Protein AF-A0A2I0I9Z8-F1 (afdb_monomer_lite)

InterPro domains:
  IPR018962 Domain of unknown function DUF1995 [PF09353] (82-166)
  IPR044687 Protein LOW PSII ACCUMULATION 3 [PTHR34051] (27-173)

Radius of gyration: 30.73 Å; chains: 1; bounding box: 85×73×52 Å

pLDDT: mean 70.62, std 19.14, range [36.59, 93.31]

Sequence (174 aa):
MSLMAAASSRAFTRPSLHLLHPPSAASAFPSSLPIPRSSPAAKSSLSRTRIRICCASSKERSPQTKTTPPGDPRSGVALYKPKSYEVLVADAANSLAYALADGKTRLEIEFPPLPSNISSYKGSSDEFIDANIQLSLAVVRKLQEKRETRACIVFPDKPEKRRASELFKAALDS

Foldseek 3Di:
DDDDDDDDDDDDDDDDDDDDDDDDDDDDDDDDDDDDDDDDPPPPPPPVPPPPPDLDDDDDDDDDPDDDPDDDLQVDDNDDDDPDLVSLLLSLLVNVVVCVVVVHPDDDDDDDPDPDPDPDPPPCPVVVLQVVLVSVLSNVVSNCVVPVDDDDDDDPDDVSVVVCCVVVVVSRVD

Secondary structure (DSSP, 8-state):
--------------------------PPP----------------------------PPP------------GGG--SS---SSHHHHHHHHHHHHHHHHHTT------PPPPP------TTT-HHHHHHHHHHHHHHHHHHHHHHS--------SSHHHHHHHHHHSHHHH--

Organism: Punica granatum (NCBI:txid22663)

Structure (mmCIF, N/CA/C/O backbone):
data_AF-A0A2I0I9Z8-F1
#
_entry.id   AF-A0A2I0I9Z8-F1
#
loop_
_atom_site.group_PDB
_atom_site.id
_atom_site.type_symbol
_atom_site.label_atom_id
_atom_site.label_alt_id
_atom_site.label_comp_id
_atom_site.label_asym_id
_atom_site.label_entity_id
_atom_site.label_seq_id
_atom_site.pdbx_PDB_ins_code
_atom_site.Cartn_x
_atom_site.Cartn_y
_atom_site.Cartn_z
_atom_site.occupancy
_atom_site.B_iso_or_equiv
_atom_site.auth_seq_id
_atom_site.auth_comp_id
_atom_site.auth_asym_id
_atom_site.auth_atom_id
_atom_site.pdbx_PDB_model_num
ATOM 1 N N . MET A 1 1 ? 51.591 25.338 -7.717 1.00 44.31 1 MET A N 1
ATOM 2 C CA . MET A 1 1 ? 50.981 24.033 -8.044 1.00 44.31 1 MET A CA 1
ATOM 3 C C . MET A 1 1 ? 52.119 23.093 -8.390 1.00 44.31 1 MET A C 1
ATOM 5 O O . MET A 1 1 ? 52.774 23.307 -9.397 1.00 44.31 1 MET A O 1
ATOM 9 N N . SER A 1 2 ? 52.453 22.176 -7.488 1.00 39.53 2 SER A N 1
ATOM 10 C CA . SER A 1 2 ? 53.592 21.268 -7.626 1.00 39.53 2 SER A CA 1
ATOM 11 C C . SER A 1 2 ? 53.183 19.925 -7.043 1.00 39.53 2 SER A C 1
ATOM 13 O O . SER A 1 2 ? 52.795 19.895 -5.878 1.00 39.53 2 SER A O 1
ATOM 15 N N . LEU A 1 3 ? 53.211 18.870 -7.859 1.00 36.72 3 LEU A N 1
ATOM 16 C CA . LEU A 1 3 ? 53.634 17.518 -7.479 1.00 36.72 3 LEU A CA 1
ATOM 17 C C . LEU A 1 3 ? 53.553 16.590 -8.698 1.00 36.72 3 LEU A C 1
ATOM 19 O O . LEU A 1 3 ? 52.484 16.177 -9.138 1.00 36.72 3 LEU A O 1
ATOM 23 N N . MET A 1 4 ? 54.736 16.290 -9.230 1.00 41.84 4 MET A N 1
ATOM 24 C CA . MET A 1 4 ? 55.045 15.068 -9.965 1.00 41.84 4 MET A CA 1
ATOM 25 C C . MET A 1 4 ? 55.043 13.880 -8.996 1.00 41.84 4 MET A C 1
ATOM 27 O O . MET A 1 4 ? 55.602 13.995 -7.907 1.00 41.84 4 MET A O 1
ATOM 31 N N . ALA A 1 5 ? 54.534 12.725 -9.422 1.00 38.47 5 ALA A N 1
ATOM 32 C CA . ALA A 1 5 ? 55.011 11.434 -8.929 1.00 38.47 5 ALA A CA 1
ATOM 33 C C . ALA A 1 5 ? 54.793 10.349 -9.991 1.00 38.47 5 ALA A C 1
ATOM 35 O O . ALA A 1 5 ? 53.702 10.191 -10.538 1.00 38.47 5 ALA A O 1
ATOM 36 N N . ALA A 1 6 ? 55.875 9.633 -10.279 1.00 39.62 6 ALA A N 1
ATOM 37 C CA . ALA A 1 6 ? 55.991 8.582 -11.271 1.00 39.62 6 ALA A CA 1
ATOM 38 C C . ALA A 1 6 ? 56.006 7.181 -10.627 1.00 39.62 6 ALA A C 1
ATOM 40 O O . ALA A 1 6 ? 56.416 7.019 -9.484 1.00 39.62 6 ALA A O 1
ATOM 41 N N . ALA A 1 7 ? 55.630 6.202 -11.456 1.00 39.75 7 ALA A N 1
ATOM 42 C CA . ALA A 1 7 ? 56.164 4.840 -11.598 1.00 39.75 7 ALA A CA 1
ATOM 43 C C . ALA A 1 7 ? 56.111 3.791 -10.451 1.00 39.75 7 ALA A C 1
ATOM 45 O O . ALA A 1 7 ? 56.804 3.869 -9.448 1.00 39.75 7 ALA A O 1
ATOM 46 N N . SER A 1 8 ? 55.424 2.688 -10.793 1.00 43.66 8 SER A N 1
ATOM 47 C CA . SER A 1 8 ? 55.914 1.290 -10.850 1.00 43.66 8 SER A CA 1
ATOM 48 C C . SER A 1 8 ? 56.331 0.540 -9.573 1.00 43.66 8 SER A C 1
ATOM 50 O O . SER A 1 8 ? 57.394 0.779 -9.014 1.00 43.66 8 SER A O 1
ATOM 52 N N . SER A 1 9 ? 55.638 -0.568 -9.269 1.00 49.22 9 SER A N 1
ATOM 53 C CA . SER A 1 9 ? 56.111 -1.934 -9.604 1.00 49.22 9 SER A CA 1
ATOM 54 C C . SER A 1 9 ? 55.194 -3.019 -9.026 1.00 49.22 9 SER A C 1
ATOM 56 O O . SER A 1 9 ? 54.779 -2.969 -7.872 1.00 49.22 9 SER A O 1
ATOM 58 N N . ARG A 1 10 ? 54.899 -4.030 -9.851 1.00 52.06 10 ARG A N 1
ATOM 59 C CA . ARG A 1 10 ? 54.307 -5.310 -9.440 1.00 52.06 10 ARG A CA 1
ATOM 60 C C . ARG A 1 10 ? 55.378 -6.167 -8.765 1.00 52.06 10 ARG A C 1
ATOM 62 O O . ARG A 1 10 ? 56.462 -6.311 -9.319 1.00 52.06 10 ARG A O 1
ATOM 69 N N . ALA A 1 11 ? 55.027 -6.833 -7.670 1.00 54.03 11 ALA A N 1
ATOM 70 C CA . ALA A 1 11 ? 55.750 -8.006 -7.193 1.00 54.03 11 ALA A CA 1
ATOM 71 C C . ALA A 1 11 ? 54.749 -9.094 -6.783 1.00 54.03 11 ALA A C 1
ATOM 73 O O . ALA A 1 11 ? 53.878 -8.889 -5.942 1.00 54.03 11 ALA A O 1
ATOM 74 N N . PHE A 1 12 ? 54.872 -10.233 -7.458 1.00 48.53 12 PHE A N 1
ATOM 75 C CA . PHE A 1 12 ? 54.209 -11.500 -7.182 1.00 48.53 12 PHE A CA 1
ATOM 76 C C . PHE A 1 12 ? 55.061 -12.251 -6.153 1.00 48.53 12 PHE A C 1
ATOM 78 O O . PHE A 1 12 ? 56.245 -12.474 -6.404 1.00 48.53 12 PHE A O 1
ATOM 85 N N . THR A 1 13 ? 54.472 -12.715 -5.054 1.00 54.47 13 THR A N 1
ATOM 86 C CA . THR A 1 13 ? 55.106 -13.698 -4.164 1.00 54.47 13 THR A CA 1
ATOM 87 C C . THR A 1 13 ? 54.087 -14.756 -3.745 1.00 54.47 13 THR A C 1
ATOM 89 O O . THR A 1 13 ? 52.955 -14.459 -3.372 1.00 54.47 13 THR A O 1
ATOM 92 N N . ARG A 1 14 ? 54.495 -16.017 -3.920 1.00 56.91 14 ARG A N 1
ATOM 93 C CA . ARG A 1 14 ? 53.731 -17.259 -3.726 1.00 56.91 14 ARG A CA 1
ATOM 94 C C . ARG A 1 14 ? 53.367 -17.525 -2.254 1.00 56.91 14 ARG A C 1
ATOM 96 O O . ARG A 1 14 ? 54.092 -17.073 -1.371 1.00 56.91 14 ARG A O 1
ATOM 103 N N . PRO A 1 15 ? 52.339 -18.357 -1.991 1.00 53.94 15 PRO A N 1
ATOM 104 C CA . PRO A 1 15 ? 52.052 -18.882 -0.661 1.00 53.94 15 PRO A CA 1
ATOM 105 C C . PRO A 1 15 ? 52.946 -20.094 -0.346 1.00 53.94 15 PRO A C 1
ATOM 107 O O . PRO A 1 15 ? 53.188 -20.932 -1.217 1.00 53.94 15 PRO A O 1
ATOM 110 N N . SER A 1 16 ? 53.410 -20.199 0.903 1.00 53.31 16 SER A N 1
ATOM 111 C CA . SER A 1 16 ? 54.112 -21.375 1.429 1.00 53.31 16 SER A CA 1
ATOM 112 C C . SER A 1 16 ? 53.308 -22.017 2.560 1.00 53.31 16 SER A C 1
ATOM 114 O O . SER A 1 16 ? 52.751 -21.331 3.414 1.00 53.31 16 SER A O 1
ATOM 116 N N . LEU A 1 17 ? 53.233 -23.344 2.493 1.00 53.72 17 LEU A N 1
ATOM 117 C CA . LEU A 1 17 ? 52.430 -24.267 3.290 1.00 53.72 17 LEU A CA 1
ATOM 118 C C . LEU A 1 17 ? 52.980 -24.433 4.707 1.00 53.72 17 LEU A C 1
ATOM 120 O O . LEU A 1 17 ? 54.166 -24.707 4.841 1.00 53.72 17 LEU A O 1
ATOM 124 N N . HIS A 1 18 ? 52.111 -24.452 5.722 1.00 52.91 18 HIS A N 1
ATOM 125 C CA . HIS A 1 18 ? 52.374 -25.205 6.951 1.00 52.91 18 HIS A CA 1
ATOM 126 C C . HIS A 1 18 ? 51.102 -25.879 7.486 1.00 52.91 18 HIS A C 1
ATOM 128 O O . HIS A 1 18 ? 50.138 -25.234 7.893 1.00 52.91 18 HIS A O 1
ATOM 134 N N . LEU A 1 19 ? 51.158 -27.215 7.438 1.00 50.28 19 LEU A N 1
ATOM 135 C CA . LEU A 1 19 ? 50.423 -28.199 8.233 1.00 50.28 19 LEU A CA 1
ATOM 136 C C . LEU A 1 19 ? 50.293 -27.771 9.696 1.00 50.28 19 LEU A C 1
ATOM 138 O O . LEU A 1 19 ? 51.317 -27.473 10.297 1.00 50.28 19 LEU A O 1
ATOM 142 N N . LEU A 1 20 ? 49.105 -27.936 10.284 1.00 47.22 20 LEU A N 1
ATOM 143 C CA . LEU A 1 20 ? 48.929 -28.316 11.690 1.00 47.22 20 LEU A CA 1
A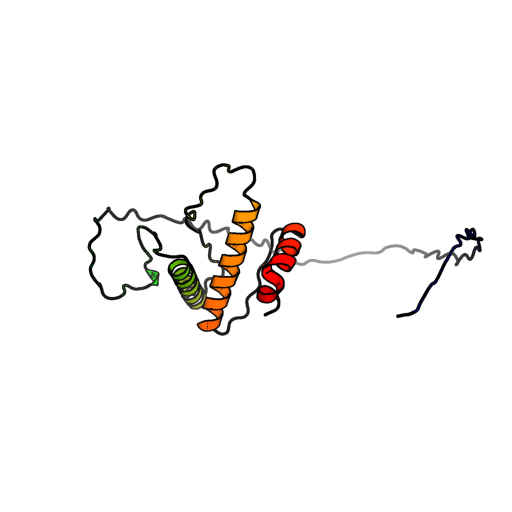TOM 144 C C . LEU A 1 20 ? 47.571 -29.030 11.846 1.00 47.22 20 LEU A C 1
ATOM 146 O O . LEU A 1 20 ? 46.508 -28.438 11.672 1.00 47.22 20 LEU A O 1
ATOM 150 N N . HIS A 1 21 ? 47.634 -30.331 12.131 1.00 58.34 21 HIS A N 1
ATOM 151 C CA . HIS A 1 21 ? 46.505 -31.169 12.540 1.00 58.34 21 HIS A CA 1
ATOM 152 C C . HIS A 1 21 ? 46.037 -30.800 13.957 1.00 58.34 21 HIS A C 1
ATOM 154 O O . HIS A 1 21 ? 46.881 -30.524 14.811 1.00 58.34 21 HIS A O 1
ATOM 160 N N . PRO A 1 22 ? 44.739 -30.950 14.261 1.00 62.91 22 PRO A N 1
ATOM 161 C CA . PRO A 1 22 ? 44.297 -31.314 15.601 1.00 62.91 22 PRO A CA 1
ATOM 162 C C . PRO A 1 22 ? 43.649 -32.718 15.645 1.00 62.91 22 PRO A C 1
ATOM 164 O O . PRO A 1 22 ? 43.227 -33.243 14.612 1.00 62.91 22 PRO A O 1
ATOM 167 N N . PRO A 1 23 ? 43.625 -33.358 16.831 1.00 54.62 23 PRO A N 1
ATOM 168 C CA . PRO A 1 23 ? 43.476 -34.800 16.970 1.00 54.62 23 PRO A CA 1
ATOM 169 C C . PRO A 1 23 ? 42.025 -35.296 17.029 1.00 54.62 23 PRO A C 1
ATOM 171 O O . PRO A 1 23 ? 41.094 -34.600 17.424 1.00 54.62 23 PRO A O 1
ATOM 174 N N . SER A 1 24 ? 41.925 -36.572 16.662 1.00 48.84 24 SER A N 1
ATOM 175 C CA . SER A 1 24 ? 40.860 -37.555 16.862 1.00 48.84 24 SER A CA 1
ATOM 176 C C . SER A 1 24 ? 39.927 -37.318 18.061 1.00 48.84 24 SER A C 1
ATOM 178 O O . SER A 1 24 ? 40.370 -37.289 19.209 1.00 48.84 24 SER A O 1
ATOM 180 N N . ALA A 1 25 ? 38.620 -37.272 17.793 1.00 52.97 25 ALA A N 1
ATOM 181 C CA . ALA A 1 25 ? 37.568 -37.458 18.787 1.00 52.97 25 ALA A CA 1
ATOM 182 C C . ALA A 1 25 ? 36.793 -38.739 18.441 1.00 52.97 25 ALA A C 1
ATOM 184 O O . ALA A 1 25 ? 35.886 -38.729 17.611 1.00 52.97 25 ALA A O 1
ATOM 185 N N . ALA A 1 26 ? 37.171 -39.858 19.059 1.00 52.69 26 ALA A N 1
ATOM 186 C CA . ALA A 1 26 ? 36.361 -41.069 19.065 1.00 52.69 26 ALA A CA 1
ATOM 187 C C . ALA A 1 26 ? 35.359 -40.963 20.224 1.00 52.69 26 ALA A C 1
ATOM 189 O O . ALA A 1 26 ? 35.754 -41.053 21.386 1.00 52.69 26 ALA A O 1
ATOM 190 N N . SER A 1 27 ? 34.074 -40.736 19.930 1.00 53.16 27 SER A N 1
ATOM 191 C CA . SER A 1 27 ? 33.024 -40.876 20.940 1.00 53.16 27 SER A CA 1
ATOM 192 C C . SER A 1 27 ? 32.581 -42.337 21.010 1.00 53.16 27 SER A C 1
ATOM 194 O O . SER A 1 27 ? 32.194 -42.960 20.020 1.00 53.16 27 SER A O 1
ATOM 196 N N . ALA A 1 28 ? 32.701 -42.900 22.208 1.00 50.50 28 ALA A N 1
ATOM 197 C CA . ALA A 1 28 ? 32.197 -44.214 22.550 1.00 50.50 28 ALA A CA 1
ATOM 198 C C . ALA A 1 28 ? 30.671 -44.156 22.709 1.00 50.50 28 ALA A C 1
ATOM 200 O O . ALA A 1 28 ? 30.146 -43.317 23.441 1.00 50.50 28 ALA A O 1
ATOM 201 N N . PHE A 1 29 ? 29.966 -45.071 22.050 1.00 57.66 29 PHE A N 1
ATOM 202 C CA . PHE A 1 29 ? 28.564 -45.370 22.332 1.00 57.66 29 PHE A CA 1
ATOM 203 C C . PHE A 1 29 ? 28.475 -46.482 23.381 1.00 57.66 29 PHE A C 1
ATOM 205 O O . PHE A 1 29 ? 29.163 -47.495 23.244 1.00 57.66 29 PHE A O 1
ATOM 212 N N . PRO A 1 30 ? 27.548 -46.363 24.343 1.00 56.12 30 PRO A N 1
ATOM 213 C CA . PRO A 1 30 ? 26.854 -47.543 24.833 1.00 56.12 30 PRO A CA 1
ATOM 214 C C . PRO A 1 30 ? 25.324 -47.403 24.730 1.00 56.12 30 PRO A C 1
ATOM 216 O O . PRO A 1 30 ? 24.715 -46.470 25.244 1.00 56.12 30 PRO A O 1
ATOM 219 N N . SER A 1 31 ? 24.744 -48.375 24.022 1.00 47.66 31 SER A N 1
ATOM 220 C CA . SER A 1 31 ? 23.520 -49.136 24.334 1.00 47.66 31 SER A CA 1
ATOM 221 C C . SER A 1 31 ? 22.375 -48.483 25.138 1.00 47.66 31 SER A C 1
ATOM 223 O O . SER A 1 31 ? 22.453 -48.317 26.350 1.00 47.66 31 SER A O 1
ATOM 225 N N . SER A 1 32 ? 21.265 -48.264 24.418 1.00 56.03 32 SER A N 1
ATOM 226 C CA . SER A 1 32 ? 19.864 -48.653 24.704 1.00 56.03 32 SER A CA 1
ATOM 227 C C . SER A 1 32 ? 19.430 -49.034 26.129 1.00 56.03 32 SER A C 1
ATOM 229 O O . SER A 1 32 ? 20.007 -49.950 26.699 1.00 56.03 32 SER A O 1
ATOM 231 N N . LEU A 1 33 ? 18.278 -48.497 26.568 1.00 59.75 33 LEU A N 1
ATOM 232 C CA . LEU A 1 33 ? 17.046 -49.206 27.005 1.00 59.75 33 LEU A CA 1
ATOM 233 C C . LEU A 1 33 ? 15.883 -48.174 27.205 1.00 59.75 33 LEU A C 1
ATOM 235 O O . LEU A 1 33 ? 16.158 -46.974 27.196 1.00 59.75 33 LEU A O 1
ATOM 239 N N . PRO A 1 34 ? 14.589 -48.581 27.278 1.00 58.50 34 PRO A N 1
ATOM 240 C CA . PRO A 1 34 ? 13.477 -47.813 26.690 1.00 58.50 34 PRO A CA 1
ATOM 241 C C . PRO A 1 34 ? 12.296 -47.452 27.641 1.00 58.50 34 PRO A C 1
ATOM 243 O O . PRO A 1 34 ? 12.231 -47.932 28.769 1.00 58.50 34 PRO A O 1
ATOM 246 N N . ILE A 1 35 ? 11.290 -46.738 27.075 1.00 49.50 35 ILE A N 1
ATOM 247 C CA . ILE A 1 35 ? 9.852 -46.612 27.491 1.00 49.50 35 ILE A CA 1
ATOM 248 C C . ILE A 1 35 ? 9.577 -45.603 28.655 1.00 49.50 35 ILE A C 1
ATOM 250 O O . ILE A 1 35 ? 10.485 -45.410 29.455 1.00 49.50 35 ILE A O 1
ATOM 254 N N . PRO A 1 36 ? 8.373 -44.984 28.875 1.00 53.75 36 PRO A N 1
ATOM 255 C CA . PRO A 1 36 ? 7.125 -44.816 28.088 1.00 53.75 36 PRO A CA 1
ATOM 256 C C . PRO A 1 36 ? 6.547 -43.365 27.979 1.00 53.75 36 PRO A C 1
ATOM 258 O O . PRO A 1 36 ? 6.918 -42.457 28.710 1.00 53.75 36 PRO A O 1
ATOM 261 N N . ARG A 1 37 ? 5.437 -43.279 27.216 1.00 45.78 37 ARG A N 1
ATOM 262 C CA . ARG A 1 37 ? 4.161 -42.568 27.519 1.00 45.78 37 ARG A CA 1
ATOM 263 C C . ARG A 1 37 ? 3.936 -41.121 27.037 1.00 45.78 37 ARG A C 1
ATOM 265 O O . ARG A 1 37 ? 4.307 -40.143 27.665 1.00 45.78 37 ARG A O 1
ATOM 272 N N . SER A 1 38 ? 3.111 -41.073 25.983 1.00 51.84 38 SER A N 1
ATOM 273 C CA . SER A 1 38 ? 1.826 -40.356 25.874 1.00 51.84 38 SER A CA 1
ATOM 274 C C . SER A 1 38 ? 1.770 -38.853 26.151 1.00 51.84 38 SER A C 1
ATOM 276 O O . SER A 1 38 ? 1.845 -38.434 27.302 1.00 51.84 38 SER A O 1
ATOM 278 N N . SER A 1 39 ? 1.402 -38.088 25.116 1.00 61.69 39 SER A N 1
ATOM 279 C CA . SER A 1 39 ? 0.399 -37.006 25.168 1.00 61.69 39 SER A CA 1
ATOM 280 C C . SER A 1 39 ? 0.054 -36.518 23.748 1.00 61.69 39 SER A C 1
ATOM 282 O O . SER A 1 39 ? 0.774 -36.842 22.806 1.00 61.69 39 SER A O 1
ATOM 284 N N . PRO A 1 40 ? -1.113 -35.878 23.555 1.00 50.19 40 PRO A N 1
ATOM 285 C CA . PRO A 1 40 ? -2.001 -36.164 22.438 1.00 50.19 40 PRO A CA 1
ATOM 286 C C . PRO A 1 40 ? -1.720 -35.332 21.188 1.00 50.19 40 PRO A C 1
ATOM 288 O O . PRO A 1 40 ? -1.315 -34.174 21.248 1.00 50.19 40 PRO A O 1
ATOM 291 N N . ALA A 1 41 ? -2.044 -35.923 20.038 1.00 53.50 41 ALA A N 1
ATOM 292 C CA . ALA A 1 41 ? -2.171 -35.218 18.775 1.00 53.50 41 ALA A CA 1
ATOM 293 C C . ALA A 1 41 ? -3.343 -34.227 18.858 1.00 53.50 41 ALA A C 1
ATOM 295 O O . ALA A 1 41 ? -4.506 -34.593 18.676 1.00 53.50 41 ALA A O 1
ATOM 296 N N . ALA A 1 42 ? -3.032 -32.959 19.123 1.00 53.84 42 ALA A N 1
ATOM 297 C CA . ALA A 1 42 ? -3.954 -31.864 18.882 1.00 53.84 42 ALA A CA 1
ATOM 298 C C . ALA A 1 42 ? -4.169 -31.752 17.367 1.00 53.84 42 ALA A C 1
ATOM 300 O O . ALA A 1 42 ? -3.345 -31.208 16.634 1.00 53.84 42 ALA A O 1
ATOM 301 N N . LYS A 1 43 ? -5.284 -32.299 16.879 1.00 52.00 43 LYS A N 1
ATOM 302 C CA . LYS A 1 43 ? -5.788 -31.998 15.541 1.00 52.00 43 LYS A CA 1
ATOM 303 C C . LYS A 1 43 ? -6.298 -30.560 15.570 1.00 52.00 43 LYS A C 1
ATOM 305 O O . LYS A 1 43 ? -7.459 -30.322 15.891 1.00 52.00 43 LYS A O 1
ATOM 310 N N . SER A 1 44 ? -5.439 -29.594 15.256 1.00 53.59 44 SER A N 1
ATOM 311 C CA . SER A 1 44 ? -5.890 -28.252 14.900 1.00 53.59 44 SER A CA 1
ATOM 312 C C . SER A 1 44 ? -6.588 -28.340 13.544 1.00 53.59 44 SER A C 1
ATOM 314 O O . SER A 1 44 ? -6.005 -28.187 12.474 1.00 53.59 44 SER A O 1
ATOM 316 N N . SER A 1 45 ? -7.881 -28.652 13.595 1.00 57.09 45 SER A N 1
ATOM 317 C CA . SER A 1 45 ? -8.801 -28.424 12.490 1.00 57.09 45 SER A CA 1
ATOM 318 C C . SER A 1 45 ? -8.829 -26.920 12.226 1.00 57.09 45 SER A C 1
ATOM 320 O O . SER A 1 45 ? -9.609 -26.184 12.827 1.00 57.09 45 SER A O 1
ATOM 322 N N . LEU A 1 46 ? -7.954 -26.456 11.334 1.00 56.47 46 LEU A N 1
ATOM 323 C CA . LEU A 1 46 ? -8.061 -25.155 10.689 1.00 56.47 46 LEU A CA 1
ATOM 324 C C . LEU A 1 46 ? -9.322 -25.186 9.824 1.00 56.47 46 LEU A C 1
ATOM 326 O O . LEU A 1 46 ? -9.283 -25.483 8.630 1.00 56.47 46 LEU A O 1
ATOM 330 N N . SER A 1 47 ? -10.464 -24.901 10.447 1.00 55.69 47 SER A N 1
ATOM 331 C CA . SER A 1 47 ? -11.693 -24.554 9.752 1.00 55.69 47 SER A CA 1
ATOM 332 C C . SER A 1 47 ? -11.414 -23.268 8.984 1.00 55.69 47 SER A C 1
ATOM 334 O O . SER A 1 47 ? -11.486 -22.162 9.517 1.00 55.69 47 SER A O 1
ATOM 336 N N . ARG A 1 48 ? -11.001 -23.432 7.727 1.00 54.28 48 ARG A N 1
ATOM 337 C CA . ARG A 1 48 ? -10.786 -22.356 6.768 1.00 54.28 48 ARG A CA 1
ATOM 338 C C . ARG A 1 48 ? -12.159 -21.796 6.421 1.00 54.28 48 ARG A C 1
ATOM 340 O O . ARG A 1 48 ? -12.770 -22.208 5.437 1.00 54.28 48 ARG A O 1
ATOM 347 N N . THR A 1 49 ? -12.676 -20.908 7.264 1.00 52.81 49 THR A N 1
ATOM 348 C CA . THR A 1 49 ? -13.916 -20.188 6.992 1.00 52.81 49 THR A CA 1
ATOM 349 C C . THR A 1 49 ? -13.670 -19.374 5.732 1.00 52.81 49 THR A C 1
ATOM 351 O O . THR A 1 49 ? -12.951 -18.377 5.731 1.00 52.81 49 THR A O 1
ATOM 354 N N . ARG A 1 50 ? -14.180 -19.881 4.611 1.00 52.50 50 ARG A N 1
ATOM 355 C CA . ARG A 1 50 ? -14.097 -19.239 3.307 1.00 52.50 50 ARG A CA 1
ATOM 356 C C . ARG A 1 50 ? -14.992 -18.009 3.396 1.00 52.50 50 ARG A C 1
ATOM 358 O O . ARG A 1 50 ? -16.202 -18.126 3.227 1.00 52.50 50 ARG A O 1
ATOM 365 N N . ILE A 1 51 ? -14.413 -16.859 3.741 1.00 54.47 51 ILE A N 1
ATOM 366 C CA . ILE A 1 51 ? -15.117 -15.577 3.711 1.00 54.47 51 ILE A CA 1
ATOM 367 C C . ILE A 1 51 ? -15.546 -15.375 2.257 1.00 54.47 51 ILE A C 1
ATOM 369 O O . ILE A 1 51 ? -14.724 -15.102 1.386 1.00 54.47 51 ILE A O 1
ATOM 373 N N . ARG A 1 52 ? -16.829 -15.616 1.970 1.00 47.34 52 ARG A N 1
ATOM 374 C CA . ARG A 1 52 ? -17.422 -15.266 0.684 1.00 47.34 52 ARG A CA 1
ATOM 375 C C . ARG A 1 52 ? -17.653 -13.764 0.709 1.00 47.34 52 ARG A C 1
ATOM 377 O O . ARG A 1 52 ? -18.551 -13.289 1.396 1.00 47.34 52 ARG A O 1
ATOM 384 N N . ILE A 1 53 ? -16.822 -13.035 -0.023 1.00 53.28 53 ILE A N 1
ATOM 385 C CA . ILE A 1 53 ? -17.085 -11.638 -0.348 1.00 53.28 53 ILE A CA 1
ATOM 386 C C . ILE A 1 53 ? -18.231 -11.658 -1.363 1.00 53.28 53 ILE A C 1
ATOM 388 O O . ILE A 1 53 ? -18.045 -12.052 -2.512 1.00 53.28 53 ILE A O 1
ATOM 392 N N . CYS A 1 54 ? -19.439 -11.324 -0.915 1.00 43.09 54 CYS A N 1
ATOM 393 C CA . CYS A 1 54 ? -20.591 -11.160 -1.791 1.00 43.09 54 CYS A CA 1
ATOM 394 C C . CYS A 1 54 ? -20.722 -9.676 -2.138 1.00 43.09 54 CYS A C 1
ATOM 396 O O . CYS A 1 54 ? -21.060 -8.865 -1.278 1.00 43.09 54 CYS A O 1
ATOM 398 N N . CYS A 1 55 ? -20.473 -9.324 -3.399 1.00 36.59 55 CYS A N 1
ATOM 399 C CA . CYS A 1 55 ? -20.790 -8.003 -3.925 1.00 36.59 55 CYS A CA 1
ATOM 400 C C . CYS A 1 55 ? -22.315 -7.874 -4.027 1.00 36.59 55 CYS A C 1
ATOM 402 O O . CYS A 1 55 ? -22.945 -8.514 -4.870 1.00 36.59 55 CYS A O 1
ATOM 404 N N . ALA A 1 56 ? -22.922 -7.070 -3.155 1.00 49.06 56 ALA A N 1
ATOM 405 C CA . ALA A 1 56 ? -24.315 -6.683 -3.314 1.00 49.06 56 ALA A CA 1
ATOM 406 C C . ALA A 1 56 ? -24.422 -5.757 -4.535 1.00 49.06 56 ALA A C 1
ATOM 408 O O . ALA A 1 56 ? -23.858 -4.665 -4.542 1.00 49.06 56 ALA A O 1
ATOM 409 N N . SER A 1 57 ? -25.124 -6.206 -5.577 1.00 41.19 57 SER A N 1
ATOM 410 C CA . SER A 1 57 ? -25.469 -5.368 -6.726 1.00 41.19 57 SER A CA 1
ATOM 411 C C . SER A 1 57 ? -26.427 -4.270 -6.262 1.00 41.19 57 SER A C 1
ATOM 413 O O . SER A 1 57 ? -27.608 -4.517 -6.017 1.00 41.19 57 SER A O 1
ATOM 415 N N . SER A 1 58 ? -25.917 -3.053 -6.101 1.00 47.91 58 SER A N 1
ATOM 416 C CA . SER A 1 58 ? -26.741 -1.858 -5.975 1.00 47.91 58 SER A CA 1
ATOM 417 C C . SER A 1 58 ? -26.975 -1.281 -7.372 1.00 47.91 58 SER A C 1
ATOM 419 O O . SER A 1 58 ? -26.039 -0.995 -8.114 1.00 47.91 58 SER A O 1
ATOM 421 N N . LYS A 1 59 ? -28.258 -1.172 -7.745 1.00 44.44 59 LYS A N 1
ATOM 422 C CA . LYS A 1 59 ? -28.737 -0.565 -8.996 1.00 44.44 59 LYS A CA 1
ATOM 423 C C . LYS A 1 59 ? -28.050 0.782 -9.243 1.00 44.44 59 LYS A C 1
ATOM 425 O O . LYS A 1 59 ? -28.050 1.637 -8.357 1.00 44.44 59 LYS A O 1
ATOM 430 N N . GLU A 1 60 ? -27.529 0.966 -10.457 1.00 45.12 60 GLU A N 1
ATOM 431 C CA . GLU A 1 60 ? -26.977 2.233 -10.939 1.00 45.12 60 GLU A CA 1
ATOM 432 C C . GLU A 1 60 ? -27.955 3.386 -10.690 1.00 45.12 60 GLU A C 1
ATOM 434 O O . GLU A 1 60 ? -29.093 3.381 -11.167 1.00 45.12 60 GLU A O 1
ATOM 439 N N . ARG A 1 61 ? -27.491 4.410 -9.970 1.00 42.22 61 ARG A N 1
ATOM 440 C CA . ARG A 1 61 ? -28.107 5.734 -9.980 1.00 42.22 61 ARG A CA 1
ATOM 441 C C . ARG A 1 61 ? -27.066 6.727 -10.478 1.00 42.22 61 ARG A C 1
ATOM 443 O O . ARG A 1 61 ? -25.988 6.854 -9.905 1.00 42.22 61 ARG A O 1
ATOM 450 N N . SER A 1 62 ? -27.412 7.386 -11.577 1.00 39.16 62 SER A N 1
ATOM 451 C CA . SER A 1 62 ? -26.663 8.443 -12.259 1.00 39.16 62 SER A CA 1
ATOM 452 C C . SER A 1 62 ? -26.165 9.550 -11.309 1.00 39.16 62 SER A C 1
ATOM 454 O O . SER A 1 62 ? -26.811 9.814 -10.290 1.00 39.16 62 SER A O 1
ATOM 456 N N . PRO A 1 63 ? -25.064 10.246 -11.651 1.00 45.22 63 PRO A N 1
ATOM 457 C CA . PRO A 1 63 ? -24.329 11.095 -10.723 1.00 45.22 63 PRO A CA 1
ATOM 458 C C . PRO A 1 63 ? -25.092 12.388 -10.425 1.00 45.22 63 PRO A C 1
ATOM 460 O O . PRO A 1 63 ? -25.232 13.254 -11.284 1.00 45.22 63 PRO A O 1
ATOM 463 N N . GLN A 1 64 ? -25.557 12.544 -9.185 1.00 40.72 64 GLN A N 1
ATOM 464 C CA . GLN A 1 64 ? -25.931 13.851 -8.655 1.00 40.72 64 GLN A CA 1
ATOM 465 C C . GLN A 1 64 ? -24.827 14.346 -7.724 1.00 40.72 64 GLN A C 1
ATOM 467 O O . GLN A 1 64 ? -24.608 13.820 -6.637 1.00 40.72 64 GLN A O 1
ATOM 472 N N . THR A 1 65 ? -24.152 15.402 -8.168 1.00 50.00 65 THR A N 1
ATOM 473 C CA . THR A 1 65 ? -23.527 16.411 -7.314 1.00 50.00 65 THR A CA 1
ATOM 474 C C . THR A 1 65 ? -24.522 16.844 -6.243 1.00 50.00 65 THR A C 1
ATOM 476 O O . THR A 1 65 ? -25.469 17.557 -6.564 1.00 50.00 65 THR A O 1
ATOM 479 N N . LYS A 1 66 ? -24.333 16.404 -4.995 1.00 41.06 66 LYS A N 1
ATOM 480 C CA . LYS A 1 66 ? -24.930 17.003 -3.794 1.00 41.06 66 LYS A CA 1
ATOM 481 C C . LYS A 1 66 ? -24.235 16.460 -2.548 1.00 41.06 66 LYS A C 1
ATOM 483 O O . LYS A 1 66 ? -24.217 15.256 -2.298 1.00 41.06 66 LYS A O 1
ATOM 488 N N . THR A 1 67 ? -23.655 17.387 -1.795 1.00 47.62 67 THR A N 1
ATOM 489 C CA . THR A 1 67 ? -23.230 17.267 -0.400 1.00 47.62 67 THR A CA 1
ATOM 490 C C . THR A 1 67 ? -24.342 16.612 0.418 1.00 47.62 67 THR A C 1
ATOM 492 O O . THR A 1 67 ? -25.292 17.252 0.853 1.00 47.62 67 THR A O 1
ATOM 495 N N . THR A 1 68 ? -24.240 15.298 0.561 1.00 42.66 68 THR A N 1
ATOM 496 C CA . THR A 1 68 ? -25.076 14.475 1.437 1.00 42.66 68 THR A CA 1
ATOM 497 C C . THR A 1 68 ? -24.286 14.331 2.742 1.00 42.66 68 THR A C 1
ATOM 499 O O . THR A 1 68 ? -23.054 14.257 2.656 1.00 42.66 68 THR A O 1
ATOM 502 N N . PRO A 1 69 ? -24.914 14.349 3.937 1.00 48.03 69 PRO A N 1
ATOM 503 C CA . PRO A 1 69 ? -24.194 14.108 5.187 1.00 48.03 69 PRO A CA 1
ATOM 504 C C . PRO A 1 69 ? -23.359 12.834 5.047 1.00 48.03 69 PRO A C 1
ATOM 506 O O . PRO A 1 69 ? -23.796 11.921 4.336 1.00 48.03 69 PRO A O 1
ATOM 509 N N . PRO A 1 70 ? -22.165 12.772 5.659 1.00 59.12 70 PRO A N 1
ATOM 510 C CA . PRO A 1 70 ? -21.324 11.598 5.536 1.00 59.12 70 PRO A CA 1
ATOM 511 C C . PRO A 1 70 ? -22.135 10.411 6.051 1.00 59.12 70 PRO A C 1
ATOM 513 O O . PRO A 1 70 ? -22.439 10.323 7.240 1.00 59.12 70 PRO A O 1
ATOM 516 N N . GLY A 1 71 ? -22.543 9.532 5.132 1.00 68.50 71 GLY A N 1
ATOM 517 C CA . GLY A 1 71 ? -22.995 8.201 5.503 1.00 68.50 71 GLY A CA 1
ATOM 518 C C . GLY A 1 71 ? -21.906 7.538 6.341 1.00 68.50 71 GLY A C 1
ATOM 519 O O . GLY A 1 71 ? -20.754 7.981 6.324 1.00 68.50 71 GLY A O 1
ATOM 520 N N . ASP A 1 72 ? -22.267 6.501 7.093 1.00 79.81 72 ASP A N 1
ATOM 521 C CA . ASP A 1 72 ? -21.281 5.764 7.879 1.00 79.81 72 ASP A CA 1
ATOM 522 C C . ASP A 1 72 ? -20.102 5.373 6.965 1.00 79.81 72 ASP A C 1
ATOM 524 O O . ASP A 1 72 ? -20.313 4.640 5.998 1.00 79.81 72 ASP A O 1
ATOM 528 N N . PRO A 1 73 ? -18.866 5.847 7.214 1.00 80.25 73 PRO A N 1
ATOM 529 C CA . PRO A 1 73 ? -17.718 5.545 6.359 1.00 80.25 73 PRO A CA 1
ATOM 530 C C . PRO A 1 73 ? -17.452 4.038 6.227 1.00 80.25 73 PRO A C 1
ATOM 532 O O . PRO A 1 73 ? -16.769 3.607 5.301 1.00 80.25 73 PRO A O 1
ATOM 535 N N . ARG A 1 74 ? -18.027 3.217 7.115 1.00 83.25 74 ARG A N 1
ATOM 536 C CA . ARG A 1 74 ? -17.983 1.752 7.059 1.00 83.25 74 ARG A CA 1
ATOM 537 C C . ARG A 1 74 ? -18.858 1.152 5.954 1.00 83.25 74 ARG A C 1
ATOM 539 O O . ARG A 1 74 ? -18.636 0.000 5.588 1.00 83.25 74 ARG A O 1
ATOM 546 N N . SER A 1 75 ? -19.837 1.889 5.420 1.00 81.31 75 SER A N 1
ATOM 547 C CA . SER A 1 75 ? -20.773 1.374 4.410 1.00 81.31 75 SER A CA 1
ATOM 548 C C . SER A 1 75 ? -20.159 1.228 3.014 1.00 81.31 75 SER A C 1
ATOM 550 O O . SER A 1 75 ? -20.742 0.557 2.165 1.00 81.31 75 SER A O 1
ATOM 552 N N . GLY A 1 76 ? -18.996 1.840 2.767 1.00 83.25 76 GLY A N 1
ATOM 553 C CA . GLY A 1 76 ? -18.316 1.803 1.471 1.00 83.25 76 GLY A CA 1
ATOM 554 C C . GLY A 1 76 ? -19.068 2.533 0.350 1.00 83.25 76 GLY A C 1
ATOM 555 O O . GLY A 1 76 ? -20.081 3.198 0.574 1.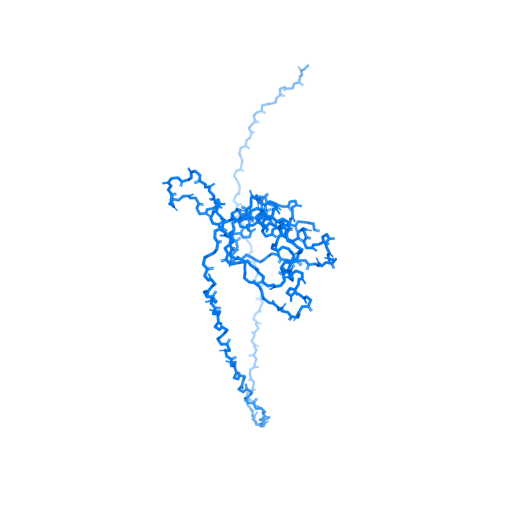00 83.25 76 GLY A O 1
ATOM 556 N N . VAL A 1 77 ? -18.547 2.418 -0.877 1.00 83.31 77 VAL A N 1
ATOM 557 C CA . VAL A 1 77 ? -19.096 3.056 -2.087 1.00 83.31 77 VAL A CA 1
ATOM 558 C C . VAL A 1 77 ? -19.338 1.990 -3.157 1.00 83.31 77 VAL A C 1
ATOM 560 O O . VAL A 1 77 ? -18.483 1.141 -3.382 1.00 83.31 77 VAL A O 1
ATOM 563 N N . ALA A 1 78 ? -20.487 2.046 -3.842 1.00 84.00 78 ALA A N 1
ATOM 564 C CA . ALA A 1 78 ? -20.851 1.081 -4.889 1.00 84.00 78 ALA A CA 1
ATOM 565 C C . ALA A 1 78 ? -19.901 1.103 -6.103 1.00 84.00 78 ALA A C 1
ATOM 567 O O . ALA A 1 78 ? -19.666 0.073 -6.727 1.00 84.00 78 ALA A O 1
ATOM 568 N N . LEU A 1 79 ? -19.350 2.276 -6.430 1.00 85.88 79 LEU A N 1
ATOM 569 C CA . LEU A 1 79 ? -18.359 2.465 -7.484 1.00 85.88 79 LEU A CA 1
ATOM 570 C C . LEU A 1 79 ? -17.217 3.332 -6.955 1.00 85.88 79 LEU A C 1
ATOM 572 O O . LEU A 1 79 ? -17.411 4.516 -6.676 1.00 85.88 79 LEU A O 1
ATOM 576 N N . TYR A 1 80 ? -16.024 2.752 -6.844 1.00 86.25 80 TYR A N 1
ATOM 577 C CA . TYR A 1 80 ? -14.849 3.465 -6.361 1.00 86.25 80 TYR A CA 1
ATOM 578 C C . TYR A 1 80 ? -14.065 4.088 -7.521 1.00 86.25 80 TYR A C 1
ATOM 580 O O . TYR A 1 80 ? -13.478 3.387 -8.343 1.00 86.25 80 TYR A O 1
ATOM 588 N N . LYS A 1 81 ? -14.084 5.423 -7.608 1.00 86.50 81 LYS A N 1
ATOM 589 C CA . LYS A 1 81 ? -13.337 6.219 -8.597 1.00 86.50 81 LYS A CA 1
ATOM 590 C C . LYS A 1 81 ? -12.696 7.422 -7.898 1.00 86.50 81 LYS A C 1
ATOM 592 O O . LYS A 1 81 ? -13.277 8.511 -7.918 1.00 86.50 81 LYS A O 1
ATOM 597 N N . PRO A 1 82 ? -11.555 7.228 -7.215 1.00 86.94 82 PRO A N 1
ATOM 598 C CA . PRO A 1 82 ? -10.903 8.309 -6.489 1.00 86.94 82 PRO A CA 1
ATOM 599 C C . PRO A 1 82 ? -10.487 9.425 -7.454 1.00 86.94 82 PRO A C 1
ATOM 601 O O . PRO A 1 82 ? -10.010 9.168 -8.558 1.00 86.94 82 PRO A O 1
ATOM 604 N N . LYS A 1 83 ? -10.688 10.681 -7.036 1.00 86.56 83 LYS A N 1
ATOM 605 C CA . LYS A 1 83 ? -10.373 11.869 -7.854 1.00 86.56 83 LYS A CA 1
ATOM 606 C C . LYS A 1 83 ? -8.872 12.130 -7.962 1.00 86.56 83 LYS A C 1
ATOM 608 O O . LYS A 1 83 ? -8.426 12.754 -8.918 1.00 86.56 83 LYS A O 1
ATOM 613 N N . SER A 1 84 ? -8.117 11.705 -6.955 1.00 88.31 84 SER A N 1
ATOM 614 C CA . SER A 1 84 ? -6.673 11.874 -6.875 1.00 88.31 84 SER A CA 1
ATOM 615 C C . SER A 1 84 ? -6.055 10.753 -6.047 1.00 88.31 84 SER A C 1
ATOM 617 O O . SER A 1 84 ? -6.740 10.057 -5.291 1.00 88.31 84 SER A O 1
ATOM 619 N N . TYR A 1 85 ? -4.738 10.616 -6.169 1.00 87.50 85 TYR A N 1
ATOM 620 C CA . TYR A 1 85 ? -3.951 9.699 -5.353 1.00 87.50 85 TYR A CA 1
ATOM 621 C C . TYR A 1 85 ? -4.082 9.998 -3.851 1.00 87.50 85 TYR A C 1
ATOM 623 O O . TYR A 1 85 ? -4.220 9.083 -3.049 1.00 87.50 85 TYR A O 1
ATOM 631 N N . GLU A 1 86 ? -4.122 11.274 -3.460 1.00 90.50 86 GLU A N 1
ATOM 632 C CA . GLU A 1 86 ? -4.278 11.667 -2.053 1.00 90.50 86 GLU A CA 1
ATOM 633 C C . GLU A 1 86 ? -5.608 11.201 -1.455 1.00 90.50 86 GLU A C 1
ATOM 635 O O . GLU A 1 86 ? -5.629 10.698 -0.333 1.00 90.50 86 GLU A O 1
ATOM 640 N N . VAL A 1 87 ? -6.704 11.320 -2.217 1.00 90.56 87 VAL A N 1
ATOM 641 C CA . VAL A 1 87 ? -8.020 10.811 -1.801 1.00 90.56 87 VAL A CA 1
ATOM 642 C C . VAL A 1 87 ? -7.957 9.298 -1.609 1.00 90.56 87 VAL A C 1
ATOM 644 O O . VAL A 1 87 ? -8.414 8.794 -0.588 1.00 90.56 87 VAL A O 1
ATOM 647 N N . LEU A 1 88 ? -7.311 8.585 -2.535 1.00 89.50 88 LEU A N 1
ATOM 648 C CA . LEU A 1 88 ? -7.123 7.139 -2.440 1.00 89.50 88 LEU A CA 1
ATOM 649 C C . LEU A 1 88 ? -6.362 6.739 -1.167 1.00 89.50 88 LEU A C 1
ATOM 651 O O . LEU A 1 88 ? -6.818 5.876 -0.417 1.00 89.50 88 LEU A O 1
ATOM 655 N N . VAL A 1 89 ? -5.228 7.387 -0.889 1.00 91.94 89 VAL A N 1
ATOM 656 C CA . VAL A 1 89 ? -4.420 7.114 0.311 1.00 91.94 89 VAL A CA 1
ATOM 657 C C . VAL A 1 89 ? -5.217 7.404 1.586 1.00 91.94 89 VAL A C 1
ATOM 659 O O . VAL A 1 89 ? -5.178 6.615 2.533 1.00 91.94 89 VAL A O 1
ATOM 662 N N . ALA A 1 90 ? -5.948 8.522 1.622 1.00 92.38 90 ALA A N 1
ATOM 663 C CA . ALA A 1 90 ? -6.750 8.910 2.776 1.00 92.38 90 ALA A CA 1
ATOM 664 C C . ALA A 1 90 ? -7.883 7.909 3.049 1.00 92.38 90 ALA A C 1
ATOM 666 O O . ALA A 1 90 ? -8.059 7.480 4.192 1.00 92.38 90 ALA A O 1
ATOM 667 N N . ASP A 1 91 ? -8.611 7.492 2.013 1.00 91.25 91 ASP A N 1
ATOM 668 C CA . ASP A 1 91 ? -9.691 6.506 2.116 1.00 91.25 91 ASP A CA 1
ATOM 669 C C . ASP A 1 91 ? -9.170 5.150 2.605 1.00 91.25 91 ASP A C 1
ATOM 671 O O . ASP A 1 91 ? -9.765 4.535 3.497 1.00 91.25 91 ASP A O 1
ATOM 675 N N . ALA A 1 92 ? -8.028 4.701 2.075 1.00 91.62 92 ALA A N 1
ATOM 676 C CA . ALA A 1 92 ? -7.375 3.468 2.500 1.00 91.62 92 ALA A CA 1
ATOM 677 C C . ALA A 1 92 ? -6.941 3.531 3.976 1.00 91.62 92 ALA A C 1
ATOM 679 O O . ALA A 1 92 ? -7.219 2.606 4.743 1.00 91.62 92 ALA A O 1
ATOM 680 N N . ALA A 1 93 ? -6.326 4.638 4.408 1.00 92.62 93 ALA A N 1
ATOM 681 C CA . ALA A 1 93 ? -5.916 4.831 5.799 1.00 92.62 93 ALA A CA 1
ATOM 682 C C . ALA A 1 93 ? -7.117 4.889 6.760 1.00 92.62 93 ALA A C 1
ATOM 684 O O . ALA A 1 93 ? -7.079 4.289 7.836 1.00 92.62 93 ALA A O 1
ATOM 685 N N . ASN A 1 94 ? -8.206 5.559 6.368 1.00 92.62 94 ASN A N 1
ATOM 686 C CA . ASN A 1 94 ? -9.455 5.588 7.134 1.00 92.62 94 ASN A CA 1
ATOM 687 C C . ASN A 1 94 ? -10.057 4.184 7.267 1.00 92.62 94 ASN A C 1
ATOM 689 O O . ASN A 1 94 ? -10.404 3.756 8.368 1.00 92.62 94 ASN A O 1
ATOM 693 N N . SER A 1 95 ? -10.126 3.449 6.156 1.00 91.19 95 SER A N 1
ATOM 694 C CA . SER A 1 95 ? -10.645 2.079 6.122 1.00 91.19 95 SER A CA 1
ATOM 695 C C . SER A 1 95 ? -9.835 1.149 7.025 1.00 91.19 95 SER A C 1
ATOM 697 O O . SER A 1 95 ? -10.407 0.359 7.776 1.00 91.19 95 SER A O 1
ATOM 699 N N . LEU A 1 96 ? -8.505 1.284 7.016 1.00 91.62 96 LEU A N 1
ATOM 700 C CA . LEU A 1 96 ? -7.613 0.521 7.883 1.00 91.62 96 LEU A CA 1
ATOM 701 C C . LEU A 1 96 ? -7.795 0.882 9.364 1.00 91.62 96 LEU A C 1
ATOM 703 O O . LEU A 1 96 ? -7.856 -0.013 10.204 1.00 91.62 96 LEU A O 1
ATOM 707 N N . ALA A 1 97 ? -7.959 2.165 9.696 1.00 91.94 97 ALA A N 1
ATOM 708 C CA . ALA A 1 97 ? -8.228 2.599 11.066 1.00 91.94 97 ALA A CA 1
ATOM 709 C C . ALA A 1 97 ? -9.540 2.006 11.614 1.00 91.94 97 ALA A C 1
ATOM 711 O O . ALA A 1 97 ? -9.557 1.486 12.731 1.00 91.94 97 ALA A O 1
ATOM 712 N N . TYR A 1 98 ? -10.619 2.018 10.822 1.00 92.19 98 TYR A N 1
ATOM 713 C CA . TYR A 1 98 ? -11.886 1.390 11.212 1.00 92.19 98 TYR A CA 1
ATOM 714 C C . TYR A 1 98 ? -11.776 -0.130 11.309 1.00 92.19 98 TYR A C 1
ATOM 716 O O . TYR A 1 98 ? -12.278 -0.714 12.265 1.00 92.19 98 TYR A O 1
ATOM 724 N N . ALA A 1 99 ? -11.074 -0.777 10.375 1.00 91.12 99 ALA A N 1
ATOM 725 C CA . ALA A 1 99 ? -10.849 -2.217 10.425 1.00 91.12 99 ALA A CA 1
ATOM 726 C C . ALA A 1 99 ? -10.118 -2.637 11.712 1.00 91.12 99 ALA A C 1
ATOM 728 O O . ALA A 1 99 ? -10.524 -3.605 12.354 1.00 91.12 99 ALA A O 1
ATOM 729 N N . LEU A 1 100 ? -9.094 -1.880 12.120 1.00 90.50 100 LEU A N 1
ATOM 730 C CA . LEU A 1 100 ? -8.375 -2.111 13.374 1.00 90.50 100 LEU A CA 1
ATOM 731 C C . LEU A 1 100 ? -9.260 -1.868 14.605 1.00 90.50 100 LEU A C 1
ATOM 733 O O . LEU A 1 100 ? -9.174 -2.631 15.565 1.00 90.50 100 LEU A O 1
ATOM 737 N N . ALA A 1 101 ? -10.117 -0.840 14.582 1.00 90.88 101 ALA A N 1
ATOM 738 C CA . ALA A 1 101 ? -11.079 -0.577 15.655 1.00 90.88 101 ALA A CA 1
ATOM 739 C C . ALA A 1 101 ? -12.115 -1.707 15.800 1.00 90.88 101 ALA A C 1
ATOM 741 O O . ALA A 1 101 ? -12.503 -2.047 16.913 1.00 90.88 101 ALA A O 1
ATOM 742 N N . ASP A 1 102 ? -12.497 -2.333 14.687 1.00 91.56 102 ASP A N 1
ATOM 743 C CA . ASP A 1 102 ? -13.405 -3.482 14.650 1.00 91.56 102 ASP A CA 1
ATOM 744 C C . ASP A 1 102 ? -12.705 -4.821 14.977 1.00 91.56 102 ASP A C 1
ATOM 746 O O . ASP A 1 102 ? -13.312 -5.886 14.858 1.00 91.56 102 ASP A O 1
ATOM 750 N N . GLY A 1 103 ? -11.420 -4.801 15.351 1.00 92.94 103 GLY A N 1
ATOM 751 C CA . GLY A 1 103 ? -10.649 -6.002 15.690 1.00 92.94 103 GLY A CA 1
ATOM 752 C C . GLY A 1 103 ? -10.266 -6.875 14.489 1.00 92.94 103 GLY A C 1
ATOM 753 O O . GLY A 1 103 ? -9.861 -8.025 14.668 1.00 92.94 103 GLY A O 1
ATOM 754 N N . LYS A 1 104 ? -10.372 -6.361 13.255 1.00 91.50 104 LYS A N 1
ATOM 755 C CA . LYS A 1 104 ? -9.924 -7.083 12.057 1.00 91.50 104 LYS A CA 1
ATOM 756 C C . LYS A 1 104 ? -8.399 -7.097 12.007 1.00 91.50 104 LYS A C 1
ATOM 758 O O . LYS A 1 104 ? -7.741 -6.076 12.184 1.00 91.50 104 LYS A O 1
ATOM 763 N N . THR A 1 105 ? -7.837 -8.262 11.708 1.00 88.31 105 THR A N 1
ATOM 764 C CA . THR A 1 105 ? -6.382 -8.486 11.673 1.00 88.31 105 THR A CA 1
ATOM 765 C C . THR A 1 105 ? -5.806 -8.524 10.260 1.00 88.31 105 THR A C 1
ATOM 767 O O . THR A 1 105 ? -4.590 -8.556 10.089 1.00 88.31 105 THR A O 1
ATOM 770 N N . ARG A 1 106 ? -6.667 -8.522 9.237 1.00 87.50 106 ARG A N 1
ATOM 771 C CA . ARG A 1 106 ? -6.279 -8.564 7.828 1.00 87.50 106 ARG A CA 1
ATOM 772 C C . ARG A 1 106 ? -7.210 -7.686 7.002 1.00 87.50 106 ARG A C 1
ATOM 774 O O . ARG A 1 106 ? -8.428 -7.763 7.149 1.00 87.50 106 ARG A O 1
ATOM 781 N N . LEU A 1 107 ? -6.616 -6.896 6.118 1.00 85.94 107 LEU A N 1
ATOM 782 C CA . LEU A 1 107 ? -7.306 -6.083 5.128 1.00 85.94 107 LEU A CA 1
ATOM 783 C C . LEU A 1 107 ? -6.613 -6.286 3.782 1.00 85.94 107 LEU A C 1
ATOM 785 O O . LEU A 1 107 ? -5.386 -6.336 3.724 1.00 85.94 107 LEU A O 1
ATOM 789 N N . GLU A 1 108 ? -7.399 -6.418 2.721 1.00 87.00 108 GLU A N 1
ATOM 790 C CA . GLU A 1 108 ? -6.906 -6.415 1.347 1.00 87.00 108 GLU A CA 1
ATOM 791 C C . GLU A 1 108 ? -7.284 -5.075 0.731 1.00 87.00 108 GLU A C 1
ATOM 793 O O . GLU A 1 108 ? -8.428 -4.636 0.855 1.00 87.00 108 GLU A O 1
ATOM 798 N N . ILE A 1 109 ? -6.307 -4.409 0.126 1.00 82.88 109 ILE A N 1
ATOM 799 C CA . ILE A 1 109 ? -6.507 -3.121 -0.525 1.00 82.88 109 ILE A CA 1
ATOM 800 C C . ILE A 1 109 ? -6.212 -3.342 -2.003 1.00 82.88 109 ILE A C 1
ATOM 802 O O . ILE A 1 109 ? -5.067 -3.577 -2.383 1.00 82.88 109 ILE A O 1
ATOM 806 N N . GLU A 1 110 ? -7.265 -3.336 -2.814 1.00 81.12 110 GLU A N 1
ATOM 807 C CA . GLU A 1 110 ? -7.150 -3.358 -4.267 1.00 81.12 110 GLU A CA 1
ATOM 808 C C . GLU A 1 110 ? -7.073 -1.918 -4.766 1.00 81.12 110 GLU A C 1
ATOM 810 O O . GLU A 1 110 ? -7.912 -1.079 -4.422 1.00 81.12 110 GLU A O 1
ATOM 815 N N . PHE A 1 111 ? -6.063 -1.627 -5.577 1.00 72.25 111 PHE A N 1
ATOM 816 C CA . PHE A 1 111 ? -5.880 -0.299 -6.133 1.00 72.25 111 PHE A CA 1
ATOM 817 C C . PHE A 1 111 ? -6.402 -0.258 -7.566 1.00 72.25 111 PHE A C 1
ATOM 819 O O . PHE A 1 111 ? -6.005 -1.102 -8.373 1.00 72.25 111 PHE A O 1
ATOM 826 N N . PRO A 1 112 ? -7.271 0.713 -7.909 1.00 69.19 112 PRO A N 1
ATOM 827 C CA . PRO A 1 112 ? -7.678 0.891 -9.289 1.00 69.19 112 PRO A CA 1
ATOM 828 C C . PRO A 1 112 ? -6.430 1.160 -10.139 1.00 69.19 112 PRO A C 1
ATOM 830 O O . PRO A 1 112 ? -5.531 1.876 -9.684 1.00 69.19 112 PRO A O 1
ATOM 833 N N . PRO A 1 113 ? -6.357 0.611 -11.361 1.00 63.38 113 PRO A N 1
ATOM 834 C CA . PRO A 1 113 ? -5.228 0.854 -12.242 1.00 63.38 113 PRO A CA 1
ATOM 835 C C . PRO A 1 113 ? -5.093 2.359 -12.451 1.00 63.38 113 PRO A C 1
ATOM 837 O O . PRO A 1 113 ? -6.020 3.020 -12.931 1.00 63.38 113 PRO A O 1
ATOM 840 N N . LEU A 1 114 ? -3.947 2.910 -12.052 1.00 57.84 114 LEU A N 1
ATOM 841 C CA . LEU A 1 114 ? -3.662 4.307 -12.326 1.00 57.84 114 LEU A CA 1
ATOM 842 C C . LEU A 1 114 ? -3.600 4.476 -13.851 1.00 57.84 114 LEU A C 1
ATOM 844 O O . LEU A 1 114 ? -2.955 3.657 -14.519 1.00 57.84 114 LEU A O 1
ATOM 848 N N . PRO A 1 115 ? -4.268 5.498 -14.419 1.00 56.94 115 PRO A N 1
ATOM 849 C CA . PRO A 1 115 ? -4.127 5.807 -15.832 1.00 56.94 115 PRO A CA 1
ATOM 850 C C . PRO A 1 115 ? -2.648 6.078 -16.087 1.00 56.94 115 PRO A C 1
ATOM 852 O O . PRO A 1 115 ? -2.077 7.043 -15.585 1.00 56.94 115 PRO A O 1
ATOM 855 N N . SER A 1 116 ? -2.011 5.161 -16.796 1.00 59.22 116 SER A N 1
ATOM 856 C CA . SER A 1 116 ? -0.576 5.155 -17.004 1.00 59.22 116 SER A CA 1
ATOM 857 C C . SER A 1 116 ? -0.329 5.033 -18.503 1.00 59.22 116 SER A C 1
ATOM 859 O O . SER A 1 116 ? -0.959 4.235 -19.193 1.00 59.22 116 SER A O 1
ATOM 861 N N . ASN A 1 117 ? 0.559 5.875 -19.031 1.00 59.12 117 ASN A N 1
ATOM 862 C CA . ASN A 1 117 ? 0.867 5.961 -20.465 1.00 59.12 117 ASN A CA 1
ATOM 863 C C . ASN A 1 117 ? 1.780 4.808 -20.943 1.00 59.12 117 ASN A C 1
ATOM 865 O O . ASN A 1 117 ? 2.515 4.954 -21.917 1.00 59.12 117 ASN A O 1
ATOM 869 N N . ILE A 1 118 ? 1.786 3.677 -20.235 1.00 61.16 118 ILE A N 1
ATOM 870 C CA . ILE A 1 118 ? 2.689 2.546 -20.471 1.00 61.16 118 ILE A CA 1
ATOM 871 C C . ILE A 1 118 ? 2.060 1.622 -21.507 1.00 61.16 118 ILE A C 1
ATOM 873 O O . ILE A 1 118 ? 1.109 0.897 -21.229 1.00 61.16 118 ILE A O 1
ATOM 877 N N . SER A 1 119 ? 2.587 1.658 -22.732 1.00 55.34 119 SER A N 1
ATOM 878 C CA . SER A 1 119 ? 2.014 0.924 -23.866 1.00 55.34 119 SER A CA 1
ATOM 879 C C . SER A 1 119 ? 2.400 -0.559 -23.925 1.00 55.34 119 SER A C 1
ATOM 881 O O . SER A 1 119 ? 2.073 -1.237 -24.896 1.00 55.34 119 SER A O 1
ATOM 883 N N . SER A 1 120 ? 3.094 -1.121 -22.934 1.00 57.78 120 SER A N 1
ATOM 884 C CA . SER A 1 120 ? 3.527 -2.520 -22.998 1.00 57.78 120 SER A CA 1
ATOM 885 C C . SER A 1 120 ? 3.684 -3.127 -21.608 1.00 57.78 120 SER A C 1
ATOM 887 O O . SER A 1 120 ? 4.651 -2.867 -20.908 1.00 57.78 120 SER A O 1
ATOM 889 N N . TYR A 1 121 ? 2.755 -4.019 -21.254 1.00 63.16 121 TYR A N 1
ATOM 890 C CA . TYR A 1 121 ? 2.742 -4.852 -20.039 1.00 63.16 121 TYR A CA 1
ATOM 891 C C . TYR A 1 121 ? 4.058 -5.621 -19.778 1.00 63.16 121 TYR A C 1
ATOM 893 O O . TYR A 1 121 ? 4.328 -6.073 -18.669 1.00 63.16 121 TYR A O 1
ATOM 901 N N . LYS A 1 122 ? 4.902 -5.774 -20.803 1.00 64.38 122 LYS A N 1
ATOM 902 C CA . LYS A 1 122 ? 6.161 -6.514 -20.759 1.00 64.38 122 LYS A CA 1
ATOM 903 C C . LYS A 1 122 ? 7.335 -5.546 -20.571 1.00 64.38 122 LYS A C 1
ATOM 905 O O . LYS A 1 122 ? 8.027 -5.221 -21.527 1.00 64.38 122 LYS A O 1
ATOM 910 N N . GLY A 1 123 ? 7.529 -5.070 -19.345 1.00 64.81 123 GLY A N 1
ATOM 911 C CA . GLY A 1 123 ? 8.659 -4.200 -18.987 1.00 64.81 123 GLY A CA 1
ATOM 912 C C . GLY A 1 123 ? 8.372 -3.212 -17.859 1.00 64.81 123 GLY A C 1
ATOM 913 O O . GLY A 1 123 ? 9.308 -2.731 -17.237 1.00 64.81 123 GLY A O 1
ATOM 914 N N . SER A 1 124 ? 7.099 -2.964 -17.550 1.00 72.81 124 SER A N 1
ATOM 915 C CA . SER A 1 124 ? 6.679 -2.021 -16.506 1.00 72.81 124 SER A CA 1
ATOM 916 C C . SER A 1 124 ? 6.303 -2.684 -15.176 1.00 72.81 124 SER A C 1
ATOM 918 O O . SER A 1 124 ? 5.747 -2.030 -14.298 1.00 72.81 124 SER A O 1
ATOM 920 N N . SER A 1 125 ? 6.573 -3.985 -14.994 1.00 79.94 125 SER A N 1
ATOM 921 C CA . SER A 1 125 ? 6.246 -4.691 -13.741 1.00 79.94 125 SER A CA 1
ATOM 922 C C . SER A 1 125 ? 6.887 -4.025 -12.528 1.00 79.94 125 SER A C 1
ATOM 924 O O . SER A 1 125 ? 6.236 -3.873 -11.500 1.00 79.94 125 SER A O 1
ATOM 926 N N . ASP A 1 126 ? 8.133 -3.586 -12.686 1.00 83.94 126 ASP A N 1
ATOM 927 C CA . ASP A 1 126 ? 8.908 -2.921 -11.643 1.00 83.94 126 ASP A CA 1
ATOM 928 C C . ASP A 1 126 ? 8.268 -1.587 -11.240 1.00 83.94 126 ASP A C 1
ATOM 930 O O . ASP A 1 126 ? 8.144 -1.297 -10.057 1.00 83.94 126 ASP A O 1
ATOM 934 N N . GLU A 1 127 ? 7.760 -0.821 -12.208 1.00 84.38 127 GLU A N 1
ATOM 935 C CA . GLU A 1 127 ? 7.068 0.450 -11.962 1.00 84.38 127 GLU A CA 1
ATOM 936 C C . GLU A 1 127 ? 5.777 0.237 -11.159 1.00 84.38 127 GLU A C 1
ATOM 938 O O . GLU A 1 127 ? 5.464 1.009 -10.251 1.00 84.38 127 GLU A O 1
ATOM 943 N N . PHE A 1 128 ? 5.036 -0.839 -11.449 1.00 83.44 128 PHE A N 1
ATOM 944 C CA . PHE A 1 128 ? 3.851 -1.207 -10.672 1.00 83.44 128 PHE A CA 1
ATOM 945 C C . PHE A 1 128 ? 4.204 -1.660 -9.254 1.00 83.44 128 PHE A C 1
ATOM 947 O O . PHE A 1 128 ? 3.477 -1.351 -8.308 1.00 8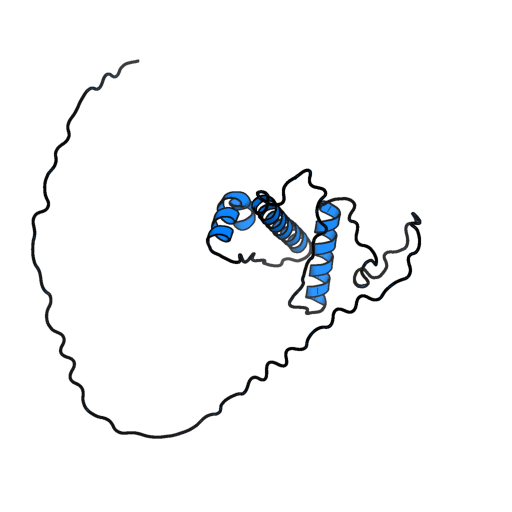3.44 128 PHE A O 1
ATOM 954 N N . ILE A 1 129 ? 5.309 -2.386 -9.089 1.00 86.31 129 ILE A N 1
ATOM 955 C CA . ILE A 1 129 ? 5.803 -2.796 -7.774 1.00 86.31 129 ILE A CA 1
ATOM 956 C C . ILE A 1 129 ? 6.203 -1.563 -6.956 1.00 86.31 129 ILE A C 1
ATOM 958 O O . ILE A 1 129 ? 5.739 -1.407 -5.825 1.00 86.31 129 ILE A O 1
ATOM 962 N N . ASP A 1 130 ? 6.981 -0.653 -7.539 1.00 87.94 130 ASP A N 1
ATOM 963 C CA . ASP A 1 130 ? 7.427 0.577 -6.884 1.00 87.94 130 ASP A CA 1
ATOM 964 C C . ASP A 1 130 ? 6.237 1.468 -6.499 1.00 87.94 130 ASP A C 1
ATOM 966 O O . ASP A 1 130 ? 6.175 1.969 -5.372 1.00 87.94 130 ASP A O 1
ATOM 970 N N . ALA A 1 131 ? 5.234 1.592 -7.375 1.00 87.19 131 ALA A N 1
ATOM 971 C CA . ALA A 1 131 ? 3.996 2.308 -7.075 1.00 87.19 131 ALA A CA 1
ATOM 972 C C . ALA A 1 131 ? 3.233 1.682 -5.892 1.00 87.19 131 ALA A C 1
ATOM 974 O O . ALA A 1 131 ? 2.760 2.397 -5.006 1.00 87.19 131 ALA A O 1
ATOM 975 N N . ASN A 1 132 ? 3.154 0.350 -5.824 1.00 88.19 132 ASN A N 1
ATOM 976 C CA . ASN A 1 132 ? 2.511 -0.351 -4.709 1.00 88.19 132 ASN A CA 1
ATOM 977 C C . ASN A 1 132 ? 3.266 -0.155 -3.383 1.00 88.19 132 ASN A C 1
ATOM 979 O O . ASN A 1 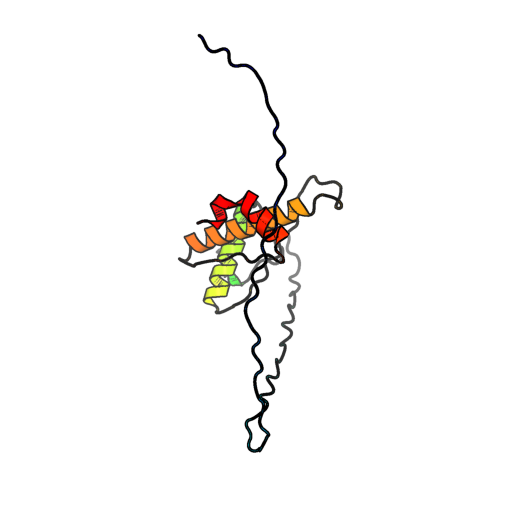132 ? 2.641 -0.025 -2.323 1.00 88.19 132 ASN A O 1
ATOM 983 N N . ILE A 1 133 ? 4.600 -0.097 -3.421 1.00 90.44 133 ILE A N 1
ATOM 984 C CA . ILE A 1 133 ? 5.425 0.199 -2.242 1.00 90.44 133 ILE A CA 1
ATOM 985 C C . ILE A 1 133 ? 5.203 1.644 -1.791 1.00 90.44 133 ILE A C 1
ATOM 987 O O . ILE A 1 133 ? 4.923 1.881 -0.613 1.00 90.44 133 ILE A O 1
ATOM 991 N N . GLN A 1 134 ? 5.261 2.605 -2.717 1.00 90.69 134 GLN A N 1
ATOM 992 C CA . GLN A 1 134 ? 5.010 4.020 -2.439 1.00 90.69 134 GLN A CA 1
ATOM 993 C C . GLN A 1 134 ? 3.636 4.231 -1.796 1.00 90.69 134 GLN A C 1
ATOM 995 O O . GLN A 1 134 ? 3.491 4.999 -0.842 1.00 90.69 134 GLN A O 1
ATOM 1000 N N . LEU A 1 135 ? 2.636 3.510 -2.286 1.00 89.88 135 LEU A N 1
ATOM 1001 C CA . LEU A 1 135 ? 1.282 3.548 -1.767 1.00 89.88 135 LEU A CA 1
ATOM 1002 C C . LEU A 1 135 ? 1.169 2.948 -0.374 1.00 89.88 135 LEU A C 1
ATOM 1004 O O . LEU A 1 135 ? 0.600 3.576 0.519 1.00 89.88 135 LEU A O 1
ATOM 1008 N N . SER A 1 136 ? 1.787 1.792 -0.150 1.00 91.38 136 SER A N 1
ATOM 1009 C CA . SER A 1 136 ? 1.854 1.178 1.177 1.00 91.38 136 SER A CA 1
ATOM 1010 C C . SER A 1 136 ? 2.490 2.128 2.198 1.00 91.38 136 SER A C 1
ATOM 1012 O O . SER A 1 136 ? 1.942 2.334 3.281 1.00 91.38 136 SER A O 1
ATOM 1014 N N . LEU A 1 137 ? 3.596 2.783 1.832 1.00 92.50 137 LEU A N 1
ATOM 1015 C CA . LEU A 1 137 ? 4.268 3.783 2.667 1.00 92.50 137 LEU A CA 1
ATOM 1016 C C . LEU A 1 137 ? 3.386 5.009 2.936 1.00 92.50 137 LEU A C 1
ATOM 1018 O O . LEU A 1 137 ? 3.311 5.481 4.070 1.00 92.50 137 LEU A O 1
ATOM 1022 N N . ALA A 1 138 ? 2.700 5.522 1.914 1.00 92.88 138 ALA A N 1
ATOM 1023 C CA . ALA A 1 138 ? 1.817 6.676 2.051 1.00 92.88 138 ALA A CA 1
ATOM 1024 C C . ALA A 1 138 ? 0.631 6.382 2.985 1.00 92.88 138 ALA A C 1
ATOM 1026 O O . ALA A 1 138 ? 0.314 7.194 3.857 1.00 92.88 138 ALA A O 1
ATOM 1027 N N . VAL A 1 139 ? 0.013 5.205 2.849 1.00 92.44 139 VAL A N 1
ATOM 1028 C CA . VAL A 1 139 ? -1.088 4.761 3.717 1.00 92.44 139 VAL A CA 1
ATOM 1029 C C . VAL A 1 139 ? -0.608 4.587 5.153 1.00 92.44 139 VAL A C 1
ATOM 1031 O O . VAL A 1 139 ? -1.285 5.041 6.072 1.00 92.44 139 VAL A O 1
ATOM 1034 N N . VAL A 1 140 ? 0.566 3.984 5.360 1.00 92.00 140 VAL A N 1
ATOM 1035 C CA . VAL A 1 140 ? 1.159 3.818 6.695 1.00 92.00 140 VAL A CA 1
ATOM 1036 C C . VAL A 1 140 ? 1.399 5.167 7.365 1.00 92.00 140 VAL A C 1
ATOM 1038 O O . VAL A 1 140 ? 0.987 5.345 8.508 1.00 92.00 140 VAL A O 1
ATOM 1041 N N . ARG A 1 141 ? 1.988 6.137 6.656 1.00 92.62 141 ARG A N 1
ATOM 1042 C CA . ARG A 1 141 ? 2.199 7.494 7.186 1.00 92.62 141 ARG A CA 1
ATOM 1043 C C . ARG A 1 141 ? 0.880 8.156 7.573 1.00 92.62 141 ARG A C 1
ATOM 1045 O O . ARG A 1 141 ? 0.749 8.674 8.677 1.00 92.62 141 ARG A O 1
ATOM 1052 N N . LYS A 1 142 ? -0.136 8.062 6.709 1.00 93.00 142 LYS A N 1
ATOM 1053 C CA . LYS A 1 142 ? -1.474 8.585 7.017 1.00 93.00 142 LYS A CA 1
ATOM 1054 C C . LYS A 1 142 ? -2.150 7.869 8.177 1.00 93.00 142 LYS A C 1
ATOM 1056 O O . LYS A 1 142 ? -2.875 8.502 8.938 1.00 93.00 142 LYS A O 1
ATOM 1061 N N . LEU A 1 143 ? -1.918 6.572 8.344 1.00 91.31 143 LEU A N 1
ATOM 1062 C CA . LEU A 1 143 ? -2.415 5.844 9.503 1.00 91.31 143 LEU A CA 1
ATOM 1063 C C . LEU A 1 143 ? -1.709 6.300 10.785 1.00 91.31 143 LEU A C 1
ATOM 1065 O O . LEU A 1 143 ? -2.392 6.520 11.779 1.00 91.31 143 LEU A O 1
ATOM 1069 N N . GLN A 1 144 ? -0.386 6.473 10.749 1.00 91.50 144 GLN A N 1
ATOM 1070 C CA . GLN A 1 144 ? 0.423 6.943 11.878 1.00 91.50 144 GLN A CA 1
ATOM 1071 C C . GLN A 1 144 ? -0.006 8.332 12.363 1.00 91.50 144 GLN A C 1
ATOM 1073 O O . GLN A 1 144 ? -0.142 8.530 13.566 1.00 91.50 144 GLN A O 1
ATOM 1078 N N . GLU A 1 145 ? -0.308 9.258 11.443 1.00 91.00 145 GLU A N 1
ATOM 1079 C CA . GLU A 1 145 ? -0.867 10.583 11.766 1.00 91.00 145 GLU A CA 1
ATOM 1080 C C . GLU A 1 145 ? -2.192 10.489 12.548 1.00 91.00 145 GLU A C 1
ATOM 1082 O O . GLU A 1 145 ? -2.490 11.334 13.388 1.00 91.00 145 GLU A O 1
ATOM 1087 N N . LYS A 1 146 ? -3.013 9.471 12.262 1.00 87.19 146 LYS A N 1
ATOM 1088 C CA . LYS A 1 146 ? -4.339 9.290 12.877 1.00 87.19 146 LYS A CA 1
ATOM 1089 C C . LYS A 1 146 ? -4.300 8.455 14.152 1.00 87.19 146 LYS A C 1
ATOM 1091 O O . LYS A 1 146 ? -5.190 8.569 14.993 1.00 87.19 146 LYS A O 1
ATOM 1096 N N . ARG A 1 147 ? -3.342 7.537 14.239 1.00 83.25 147 ARG A N 1
ATOM 1097 C CA . ARG A 1 147 ? -3.223 6.536 15.292 1.00 83.25 147 ARG A CA 1
ATOM 1098 C C . ARG A 1 147 ? -1.748 6.214 15.448 1.00 83.25 147 ARG A C 1
ATOM 1100 O O . ARG A 1 147 ? -1.168 5.664 14.519 1.00 83.25 147 ARG A O 1
ATOM 1107 N N . GLU A 1 148 ? -1.180 6.461 16.623 1.00 82.12 148 GLU A N 1
ATOM 1108 C CA . GLU A 1 148 ? 0.218 6.152 16.965 1.00 82.12 148 GLU A CA 1
ATOM 1109 C C . GLU A 1 148 ? 0.493 4.634 16.899 1.00 82.12 148 GLU A C 1
ATOM 1111 O O . GLU A 1 148 ? 0.520 3.919 17.897 1.00 82.12 148 GLU A O 1
ATOM 1116 N N . THR A 1 149 ? 0.626 4.105 15.681 1.00 82.25 149 THR A N 1
ATOM 1117 C CA . THR A 1 149 ? 0.729 2.676 15.386 1.00 82.25 149 THR A CA 1
ATOM 1118 C C . THR A 1 149 ? 2.043 2.411 14.681 1.00 82.25 149 THR A C 1
ATOM 1120 O O . THR A 1 149 ? 2.356 3.009 13.654 1.00 82.25 149 THR A O 1
ATOM 1123 N N . ARG A 1 150 ? 2.803 1.453 15.20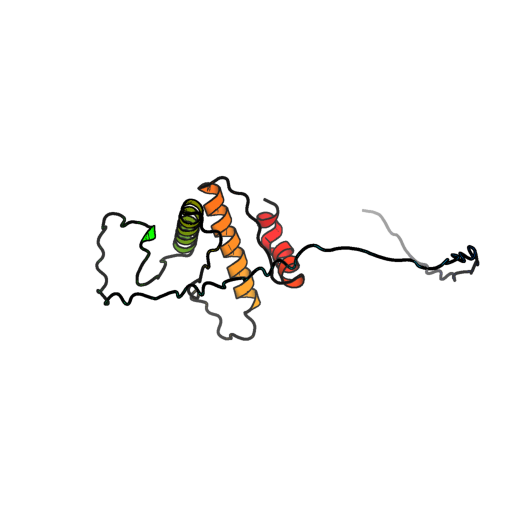3 1.00 87.38 150 ARG A N 1
ATOM 1124 C CA . ARG A 1 150 ? 4.003 0.958 14.532 1.00 87.38 150 ARG A CA 1
ATOM 1125 C C . ARG A 1 150 ? 3.594 0.072 13.361 1.00 87.38 150 ARG A C 1
ATOM 1127 O O . ARG A 1 150 ? 2.716 -0.776 13.507 1.00 87.38 150 ARG A O 1
ATOM 1134 N N . ALA A 1 151 ? 4.246 0.248 12.222 1.00 86.81 151 ALA A N 1
ATOM 1135 C CA . ALA A 1 151 ? 3.977 -0.518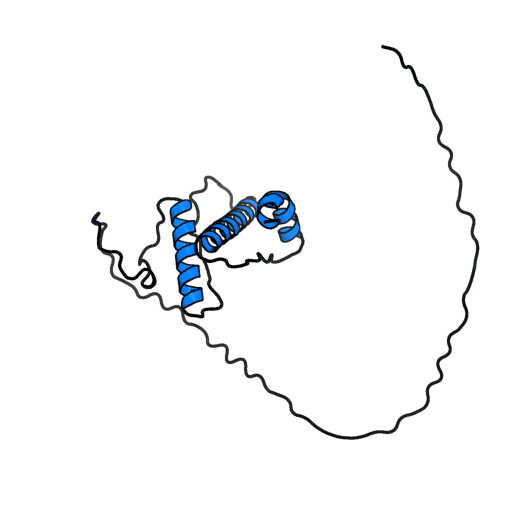 11.014 1.00 86.81 151 ALA A CA 1
ATOM 1136 C C . ALA A 1 151 ? 5.265 -1.153 10.489 1.00 86.81 151 ALA A C 1
ATOM 1138 O O . ALA A 1 151 ? 6.362 -0.661 10.736 1.00 86.81 151 ALA A O 1
ATOM 1139 N N . CYS A 1 152 ? 5.121 -2.261 9.770 1.00 88.81 152 CYS A N 1
ATOM 1140 C CA . CYS A 1 152 ? 6.212 -2.934 9.081 1.00 88.81 152 CYS A CA 1
ATOM 1141 C C . CYS A 1 152 ? 5.713 -3.371 7.705 1.00 88.81 152 CYS A C 1
ATOM 1143 O O . CYS A 1 152 ? 4.611 -3.910 7.592 1.00 88.81 152 CYS A O 1
ATOM 1145 N N . ILE A 1 153 ? 6.522 -3.136 6.673 1.00 88.44 153 ILE A N 1
ATOM 1146 C CA . ILE A 1 153 ? 6.259 -3.616 5.316 1.00 88.44 153 ILE A CA 1
ATOM 1147 C C . ILE A 1 153 ? 7.039 -4.912 5.113 1.00 88.44 153 ILE A C 1
ATOM 1149 O O . ILE A 1 153 ? 8.243 -4.978 5.372 1.00 88.44 153 ILE A O 1
ATOM 1153 N N . VAL A 1 154 ? 6.343 -5.946 4.648 1.00 91.25 154 VAL A N 1
ATOM 1154 C CA . VAL A 1 154 ? 6.924 -7.256 4.348 1.00 91.25 154 VAL A CA 1
ATOM 1155 C C . VAL A 1 154 ? 6.938 -7.450 2.838 1.00 91.25 154 VAL A C 1
ATOM 1157 O O . VAL A 1 154 ? 5.940 -7.202 2.167 1.00 91.25 154 VAL A O 1
ATOM 1160 N N . PHE A 1 155 ? 8.073 -7.909 2.323 1.00 91.25 155 PHE A N 1
ATOM 1161 C CA . PHE A 1 155 ? 8.299 -8.151 0.901 1.00 91.25 155 PHE A CA 1
ATOM 1162 C C . PHE A 1 155 ? 8.261 -9.655 0.601 1.00 91.25 155 PHE A C 1
ATOM 1164 O O . PHE A 1 155 ? 8.609 -10.450 1.481 1.00 91.25 155 PHE A O 1
ATOM 1171 N N . PRO A 1 156 ? 7.860 -10.059 -0.618 1.00 89.44 156 PRO A N 1
ATOM 1172 C CA . PRO A 1 156 ? 7.722 -11.470 -0.979 1.00 89.44 156 PRO A CA 1
ATOM 1173 C C . PRO A 1 156 ? 9.067 -12.205 -1.056 1.00 89.44 156 PRO A C 1
ATOM 1175 O O . PRO A 1 156 ? 9.127 -13.395 -0.750 1.00 89.44 156 PRO A O 1
ATOM 1178 N N . ASP A 1 157 ? 10.149 -11.516 -1.427 1.00 92.00 157 ASP A N 1
ATOM 1179 C CA . ASP A 1 157 ? 11.485 -12.098 -1.510 1.00 92.00 157 ASP A CA 1
ATOM 1180 C C . ASP A 1 157 ? 12.606 -11.096 -1.155 1.00 92.00 157 ASP A C 1
ATOM 1182 O O . ASP A 1 157 ? 12.377 -9.952 -0.741 1.00 92.00 157 ASP A O 1
ATOM 1186 N N . LYS A 1 158 ? 13.858 -11.565 -1.256 1.00 93.06 158 LYS A N 1
ATOM 1187 C CA . LYS A 1 158 ? 15.048 -10.759 -0.948 1.00 93.06 158 LYS A CA 1
ATOM 1188 C C . LYS A 1 158 ? 15.336 -9.690 -2.015 1.00 93.06 158 LYS A C 1
ATOM 1190 O O . LYS A 1 158 ? 15.636 -8.570 -1.598 1.00 93.06 158 LYS A O 1
ATOM 1195 N N . PRO A 1 159 ? 15.300 -9.987 -3.333 1.00 91.25 159 PRO A N 1
ATOM 1196 C CA . PRO A 1 159 ? 15.453 -8.965 -4.370 1.00 91.25 159 PRO A CA 1
ATOM 1197 C C . PRO A 1 159 ? 14.493 -7.781 -4.221 1.00 91.25 159 PRO A C 1
ATOM 1199 O O . PRO A 1 159 ? 14.960 -6.641 -4.229 1.00 91.25 159 PRO A O 1
ATOM 1202 N N . GLU A 1 160 ? 13.204 -8.040 -3.993 1.00 91.31 160 GLU A N 1
ATOM 1203 C CA . GLU A 1 160 ? 12.177 -7.007 -3.821 1.00 91.31 160 GLU A CA 1
ATOM 1204 C C . GLU A 1 160 ? 12.459 -6.142 -2.592 1.00 91.31 160 GLU A C 1
ATOM 1206 O O . GLU A 1 160 ? 12.488 -4.912 -2.667 1.00 91.31 160 GLU A O 1
ATOM 1211 N N . LYS A 1 161 ? 12.793 -6.777 -1.458 1.00 92.12 161 LYS A N 1
ATOM 1212 C CA . LYS A 1 161 ? 13.193 -6.047 -0.249 1.00 92.12 161 LYS A CA 1
ATOM 1213 C C . LYS A 1 161 ? 14.417 -5.167 -0.495 1.00 92.12 161 LYS A C 1
ATOM 1215 O O . LYS A 1 161 ? 14.457 -4.034 -0.017 1.00 92.12 161 LYS A O 1
ATOM 1220 N N . ARG A 1 162 ? 15.442 -5.687 -1.179 1.00 93.31 162 ARG A N 1
ATOM 1221 C CA . ARG A 1 162 ? 16.696 -4.956 -1.410 1.00 93.31 162 ARG A CA 1
ATOM 1222 C C . ARG A 1 162 ? 16.440 -3.716 -2.260 1.00 93.31 162 ARG A C 1
ATOM 1224 O O . ARG A 1 162 ? 16.820 -2.629 -1.843 1.00 93.31 162 ARG A O 1
ATOM 1231 N N . ARG A 1 163 ? 15.737 -3.874 -3.383 1.00 91.50 163 ARG A N 1
ATOM 1232 C CA . ARG A 1 163 ? 15.357 -2.766 -4.268 1.00 91.50 163 ARG A CA 1
ATOM 1233 C C . ARG A 1 163 ? 14.562 -1.698 -3.518 1.00 91.50 163 ARG A C 1
ATOM 1235 O O . ARG A 1 163 ? 14.916 -0.523 -3.561 1.00 91.50 163 ARG A O 1
ATOM 1242 N N . ALA A 1 164 ? 13.539 -2.106 -2.767 1.00 92.44 164 ALA A N 1
ATOM 1243 C CA . ALA A 1 164 ? 12.731 -1.178 -1.984 1.00 92.44 164 ALA A CA 1
ATOM 1244 C C . ALA A 1 164 ? 13.563 -0.418 -0.939 1.00 92.44 164 ALA A C 1
ATOM 1246 O O . ALA A 1 164 ? 13.344 0.767 -0.708 1.00 92.44 164 ALA A O 1
ATOM 1247 N N . SER A 1 165 ? 14.545 -1.090 -0.333 1.00 91.38 165 SER A N 1
ATOM 1248 C CA . SER A 1 165 ? 15.458 -0.485 0.643 1.00 91.38 165 SER A CA 1
ATOM 1249 C C . SER A 1 165 ? 16.433 0.506 0.002 1.00 91.38 165 SER A C 1
ATOM 1251 O O . SER A 1 165 ? 16.880 1.424 0.677 1.00 91.38 165 SER A O 1
ATOM 1253 N N . GLU A 1 166 ? 16.772 0.337 -1.277 1.00 92.06 166 GLU A N 1
ATOM 1254 C CA . GLU A 1 166 ? 17.610 1.271 -2.038 1.00 92.06 166 GLU A CA 1
ATOM 1255 C C . GLU A 1 166 ? 16.810 2.514 -2.462 1.00 92.06 166 GLU A C 1
ATOM 1257 O O . GLU A 1 166 ? 17.276 3.636 -2.270 1.00 92.06 166 GLU A O 1
ATOM 1262 N N . LEU A 1 167 ? 15.588 2.325 -2.972 1.00 90.88 167 LEU A N 1
ATOM 1263 C CA . LEU A 1 167 ? 14.737 3.406 -3.491 1.00 90.88 167 LEU A CA 1
ATOM 1264 C C . LEU A 1 167 ? 14.011 4.197 -2.395 1.00 90.88 167 LEU A C 1
ATOM 1266 O O . LEU A 1 167 ? 13.937 5.423 -2.445 1.00 90.88 167 LEU A O 1
ATOM 1270 N N . PHE A 1 168 ? 13.480 3.505 -1.386 1.00 91.56 168 PHE A N 1
ATOM 1271 C CA . PHE A 1 168 ? 12.618 4.081 -0.350 1.00 91.56 168 PHE A CA 1
ATOM 1272 C C . PHE A 1 168 ? 13.289 4.130 1.024 1.00 91.56 168 PHE A C 1
ATOM 1274 O O . PHE A 1 168 ? 12.600 4.239 2.039 1.00 91.56 168 PHE A O 1
ATOM 1281 N N . LYS A 1 169 ? 14.626 4.082 1.073 1.00 89.44 169 LYS A N 1
ATOM 1282 C CA . LYS A 1 169 ? 15.417 4.040 2.313 1.00 89.44 169 LYS A CA 1
ATOM 1283 C C . LYS A 1 169 ? 14.927 5.020 3.382 1.00 89.44 169 LYS A C 1
ATOM 1285 O O . LYS A 1 169 ? 14.571 4.624 4.484 1.00 89.44 169 LYS A O 1
ATOM 1290 N N . ALA A 1 170 ? 14.820 6.297 3.013 1.00 87.62 170 ALA A N 1
ATOM 1291 C CA . ALA A 1 170 ? 14.413 7.368 3.921 1.00 87.62 170 ALA A CA 1
ATOM 1292 C C . ALA A 1 170 ? 12.994 7.190 4.490 1.00 87.62 170 ALA A C 1
ATOM 1294 O O . ALA A 1 170 ? 12.674 7.740 5.536 1.00 87.62 170 ALA A O 1
ATOM 1295 N N . ALA A 1 171 ? 12.126 6.457 3.790 1.00 84.31 171 ALA A N 1
ATOM 1296 C CA . ALA A 1 171 ? 10.770 6.179 4.238 1.00 84.31 171 ALA A CA 1
ATOM 1297 C C . ALA A 1 171 ? 10.664 4.918 5.105 1.00 84.31 171 ALA A C 1
ATOM 1299 O O . ALA A 1 171 ? 9.716 4.820 5.877 1.00 84.31 171 ALA A O 1
ATOM 1300 N N . LEU A 1 172 ? 11.600 3.975 4.962 1.00 82.81 172 LEU A N 1
ATOM 1301 C CA . LEU A 1 172 ? 11.637 2.715 5.710 1.00 82.81 172 LEU A CA 1
ATOM 1302 C C . LEU A 1 172 ? 12.437 2.814 7.016 1.00 82.81 172 LEU A C 1
ATOM 1304 O O . LEU A 1 172 ? 12.155 2.062 7.944 1.00 82.81 172 LEU A O 1
ATOM 1308 N N . ASP A 1 173 ? 13.406 3.729 7.087 1.00 75.50 173 ASP A N 1
ATOM 1309 C CA . ASP A 1 173 ? 14.237 3.969 8.277 1.00 75.50 173 ASP A CA 1
ATOM 1310 C C . ASP A 1 173 ? 13.545 4.874 9.335 1.00 75.50 173 ASP A C 1
ATOM 1312 O O . ASP A 1 173 ? 14.165 5.223 10.341 1.00 75.50 173 ASP A O 1
ATOM 1316 N N . SER A 1 174 ? 12.279 5.265 9.112 1.00 60.50 174 SER A N 1
ATOM 1317 C CA . SER A 1 174 ? 11.448 6.131 9.977 1.00 60.50 174 SER A CA 1
ATOM 1318 C C . SER A 1 174 ? 10.451 5.345 10.823 1.00 60.50 174 SER A C 1
ATOM 1320 O O . SER A 1 174 ? 10.064 5.902 11.875 1.00 60.50 174 SER A O 1
#